Protein AF-A0A966W204-F1 (afdb_monomer_lite)

Structure (mmCIF, N/CA/C/O backbone):
data_AF-A0A966W204-F1
#
_entry.id   AF-A0A966W204-F1
#
loop_
_atom_site.group_PDB
_atom_site.id
_atom_site.type_symbol
_atom_site.label_atom_id
_atom_site.label_alt_id
_atom_site.label_comp_id
_atom_site.label_asym_id
_atom_site.label_entity_id
_atom_site.label_seq_id
_atom_site.pdbx_PDB_ins_code
_atom_site.Cartn_x
_atom_site.Cartn_y
_atom_site.Cartn_z
_atom_site.occupancy
_atom_site.B_iso_or_equiv
_atom_site.auth_seq_id
_atom_site.auth_comp_id
_atom_site.auth_asym_id
_atom_site.auth_atom_id
_atom_site.pdbx_PDB_model_num
ATOM 1 N N . HIS A 1 1 ? 11.188 -9.875 -15.663 1.00 71.12 1 HIS A N 1
ATOM 2 C CA . HIS A 1 1 ? 11.760 -8.602 -16.143 1.00 71.12 1 HIS A CA 1
ATOM 3 C C . HIS A 1 1 ? 13.173 -8.681 -16.731 1.00 71.12 1 HIS A C 1
ATOM 5 O O . HIS A 1 1 ? 13.568 -7.667 -17.273 1.00 71.12 1 HIS A O 1
ATOM 11 N N . GLY A 1 2 ? 13.922 -9.802 -16.714 1.00 87.62 2 GLY A N 1
ATOM 12 C CA . GLY A 1 2 ? 15.165 -9.970 -17.513 1.00 87.62 2 GLY A CA 1
ATOM 13 C C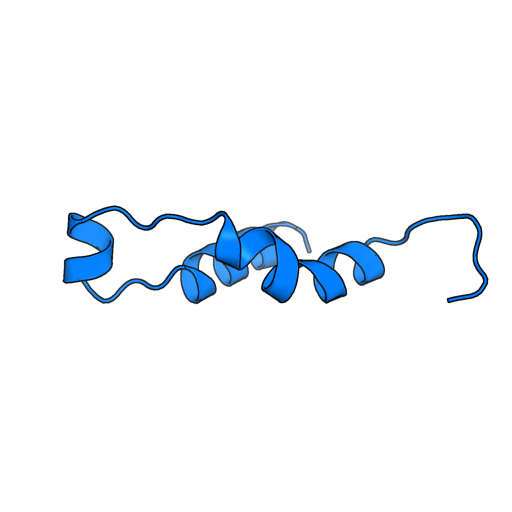 . GLY A 1 2 ? 16.264 -8.903 -17.338 1.00 87.62 2 GLY A C 1
ATOM 14 O O . GLY A 1 2 ? 17.160 -8.822 -18.169 1.00 87.62 2 GLY A O 1
ATOM 15 N N . ARG A 1 3 ? 16.151 -8.070 -16.299 1.00 91.19 3 ARG A N 1
ATOM 16 C CA . ARG A 1 3 ? 17.039 -6.966 -15.939 1.00 91.19 3 ARG A CA 1
ATOM 17 C C . ARG A 1 3 ? 17.774 -7.355 -14.664 1.00 91.19 3 ARG A C 1
ATOM 19 O O . ARG A 1 3 ? 17.168 -7.960 -13.781 1.00 91.19 3 ARG A O 1
ATOM 26 N N . ASP A 1 4 ? 19.016 -6.908 -14.546 1.00 94.75 4 ASP A N 1
ATOM 27 C CA . ASP A 1 4 ? 19.871 -7.156 -13.376 1.00 94.75 4 ASP A CA 1
ATOM 28 C C . ASP A 1 4 ? 19.828 -5.995 -12.362 1.00 94.75 4 ASP A C 1
ATOM 30 O O . ASP A 1 4 ? 20.664 -5.897 -11.466 1.00 94.75 4 ASP A O 1
ATOM 34 N N . PHE A 1 5 ? 18.868 -5.080 -12.519 1.00 90.38 5 PHE A N 1
ATOM 35 C CA . PHE A 1 5 ? 18.687 -3.899 -11.680 1.00 90.38 5 PHE A CA 1
ATOM 36 C C . PHE A 1 5 ? 17.204 -3.649 -11.393 1.00 90.38 5 PHE A C 1
ATOM 38 O O . PHE A 1 5 ? 16.333 -4.056 -12.163 1.00 90.38 5 PHE A O 1
ATOM 45 N N . VAL A 1 6 ? 16.947 -2.958 -10.282 1.00 91.56 6 VAL A N 1
ATOM 46 C CA . VAL A 1 6 ? 15.609 -2.584 -9.807 1.00 91.56 6 VAL A CA 1
ATOM 47 C C . VAL A 1 6 ? 15.299 -1.159 -10.256 1.00 91.56 6 VAL A C 1
ATOM 49 O O . VAL A 1 6 ? 16.165 -0.285 -10.169 1.00 91.56 6 VAL A O 1
ATOM 52 N N . THR A 1 7 ? 14.076 -0.911 -10.720 1.00 91.31 7 THR A N 1
ATOM 53 C CA . THR A 1 7 ? 13.549 0.448 -10.924 1.00 91.31 7 THR A CA 1
ATOM 54 C C . THR A 1 7 ? 12.473 0.776 -9.891 1.00 91.31 7 THR A C 1
ATOM 56 O O . THR A 1 7 ? 11.932 -0.140 -9.270 1.00 91.31 7 THR A O 1
ATOM 59 N N . PRO A 1 8 ? 12.150 2.062 -9.667 1.00 89.81 8 PRO A N 1
ATOM 60 C CA . PRO A 1 8 ? 11.081 2.443 -8.748 1.00 89.81 8 PRO A CA 1
ATOM 61 C C . PRO A 1 8 ? 9.749 1.739 -9.040 1.00 89.81 8 PRO A C 1
ATOM 63 O O . PRO A 1 8 ? 9.070 1.337 -8.103 1.00 89.81 8 PRO A O 1
ATOM 66 N N . GLU A 1 9 ? 9.405 1.510 -10.309 1.00 89.94 9 GLU A N 1
ATOM 67 C CA . GLU A 1 9 ? 8.182 0.798 -10.714 1.00 89.94 9 GLU A CA 1
ATOM 68 C C . GLU A 1 9 ? 8.113 -0.610 -10.119 1.00 89.94 9 GLU A C 1
ATOM 70 O O . GLU A 1 9 ? 7.064 -1.010 -9.630 1.00 89.94 9 GLU A O 1
ATOM 75 N N . ASP A 1 10 ? 9.245 -1.318 -10.049 1.00 90.38 10 ASP A N 1
ATOM 76 C CA . ASP A 1 10 ? 9.299 -2.657 -9.455 1.00 90.38 10 ASP A CA 1
ATOM 77 C C . ASP A 1 10 ? 8.924 -2.628 -7.959 1.00 90.38 10 ASP A C 1
ATOM 79 O O . ASP A 1 10 ? 8.375 -3.593 -7.429 1.00 90.38 10 ASP A O 1
ATOM 83 N N . LEU A 1 11 ? 9.212 -1.519 -7.263 1.00 86.19 11 LEU A N 1
ATOM 84 C CA . LEU A 1 11 ? 8.805 -1.316 -5.873 1.00 86.19 11 LEU A CA 1
ATOM 85 C C . LEU A 1 11 ? 7.308 -1.008 -5.771 1.00 86.19 11 LEU A C 1
ATOM 87 O O . LEU A 1 11 ? 6.650 -1.556 -4.890 1.00 86.19 11 LEU A O 1
ATOM 91 N N . PHE A 1 12 ? 6.778 -0.148 -6.645 1.00 87.81 12 PHE A N 1
ATOM 92 C CA . PHE A 1 12 ? 5.354 0.202 -6.655 1.00 87.81 12 PHE A CA 1
ATOM 93 C C . PHE A 1 12 ? 4.473 -1.010 -6.986 1.00 87.81 12 PHE A C 1
ATOM 95 O O . PHE A 1 12 ? 3.477 -1.226 -6.298 1.00 87.81 12 PHE A O 1
ATOM 102 N N . ASP A 1 13 ? 4.885 -1.843 -7.944 1.00 89.69 13 ASP A N 1
ATOM 103 C CA . ASP A 1 13 ? 4.172 -3.066 -8.334 1.00 89.69 13 ASP A CA 1
ATOM 104 C C . ASP A 1 13 ? 4.092 -4.085 -7.183 1.00 89.69 13 ASP A C 1
ATOM 106 O O . ASP A 1 13 ? 3.095 -4.786 -7.030 1.00 89.69 13 ASP A O 1
ATOM 110 N N . LEU A 1 14 ? 5.126 -4.152 -6.337 1.00 89.50 14 LEU A N 1
ATOM 111 C CA . LEU A 1 14 ? 5.180 -5.058 -5.182 1.00 89.50 14 LEU A CA 1
ATOM 112 C C . LEU A 1 14 ? 4.613 -4.449 -3.893 1.00 89.50 14 LEU A C 1
ATOM 114 O O . LEU A 1 14 ? 4.444 -5.161 -2.898 1.00 89.50 14 LEU A O 1
ATOM 118 N N . ALA A 1 15 ? 4.353 -3.141 -3.869 1.00 89.31 15 ALA A N 1
ATOM 119 C CA . ALA A 1 15 ? 4.006 -2.432 -2.645 1.00 89.31 15 ALA A CA 1
ATOM 120 C C . ALA A 1 15 ? 2.684 -2.930 -2.044 1.00 89.31 15 ALA A C 1
ATOM 122 O O . ALA A 1 15 ? 2.623 -3.165 -0.837 1.00 89.31 15 ALA A O 1
ATOM 123 N N . GLU A 1 16 ? 1.642 -3.124 -2.859 1.00 88.56 16 GLU A N 1
ATOM 124 C CA . GLU A 1 16 ? 0.336 -3.584 -2.366 1.00 88.56 16 GLU A CA 1
ATOM 125 C C . GLU A 1 16 ? 0.436 -4.993 -1.773 1.00 88.56 16 GLU A C 1
ATOM 127 O O . GLU A 1 16 ? 0.043 -5.200 -0.627 1.00 88.56 16 GLU A O 1
ATOM 132 N N . ASP A 1 17 ? 1.062 -5.933 -2.477 1.00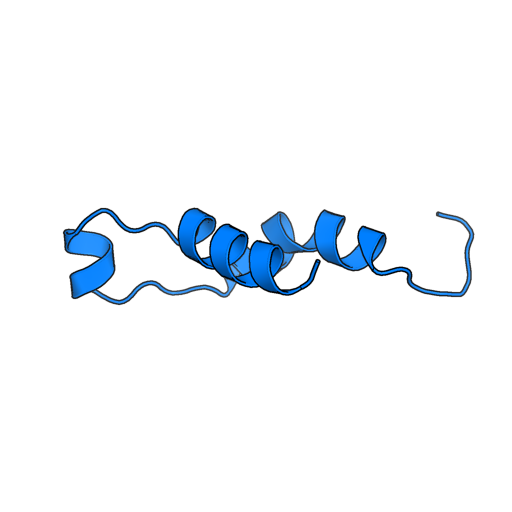 89.06 17 ASP A N 1
ATOM 133 C CA . ASP A 1 17 ? 1.144 -7.319 -2.016 1.00 89.06 17 ASP A CA 1
ATOM 134 C C . ASP A 1 17 ? 2.046 -7.484 -0.785 1.00 89.06 17 ASP A C 1
ATOM 136 O O . ASP A 1 17 ? 1.695 -8.228 0.128 1.00 89.06 17 ASP A O 1
ATOM 140 N N . VAL A 1 18 ? 3.191 -6.792 -0.722 1.00 91.75 18 VAL A N 1
ATOM 141 C CA . VAL A 1 18 ? 4.216 -7.015 0.318 1.00 91.75 18 VAL A CA 1
ATOM 142 C C . VAL A 1 18 ? 4.070 -6.074 1.515 1.00 91.75 18 VAL A C 1
ATOM 144 O O . VAL A 1 18 ? 4.341 -6.446 2.660 1.00 91.75 18 VAL A O 1
ATOM 147 N N . VAL A 1 19 ? 3.687 -4.819 1.290 1.00 89.50 19 VAL A N 1
ATOM 148 C CA . VAL A 1 19 ? 3.656 -3.822 2.369 1.00 89.50 19 VAL A CA 1
ATOM 149 C C . VAL A 1 19 ? 2.321 -3.871 3.101 1.00 89.50 19 VAL A C 1
ATOM 151 O O . VAL A 1 19 ? 2.302 -3.739 4.326 1.00 89.50 19 VAL A O 1
ATOM 154 N N . LEU A 1 20 ? 1.212 -4.147 2.406 1.00 91.94 20 LEU A N 1
ATOM 155 C CA . LEU A 1 20 ? -0.117 -4.151 3.021 1.00 91.94 20 LEU A CA 1
ATOM 156 C C . LEU A 1 20 ? -0.236 -5.190 4.142 1.00 91.94 20 LEU A C 1
ATOM 158 O O . LEU A 1 20 ? -0.771 -4.883 5.206 1.00 91.94 20 LEU A O 1
ATOM 162 N N . HIS A 1 21 ? 0.351 -6.379 3.966 1.00 91.38 21 HIS A N 1
ATOM 163 C CA . HIS A 1 21 ? 0.372 -7.411 5.006 1.00 91.38 21 HIS A CA 1
ATOM 164 C C . HIS A 1 21 ? 1.248 -7.038 6.224 1.00 91.38 21 HIS A C 1
ATOM 166 O O . HIS A 1 21 ? 1.257 -7.758 7.224 1.00 91.38 21 HIS A O 1
ATOM 172 N N . ARG A 1 22 ? 2.029 -5.949 6.147 1.00 93.88 22 ARG A N 1
ATOM 173 C CA . ARG A 1 22 ? 2.865 -5.413 7.239 1.00 93.88 22 ARG A CA 1
ATOM 174 C C . ARG A 1 22 ? 2.302 -4.141 7.866 1.00 93.88 22 ARG A C 1
ATOM 176 O O . ARG A 1 22 ? 2.845 -3.682 8.869 1.00 93.88 22 ARG A O 1
ATOM 183 N N . ILE A 1 23 ? 1.235 -3.573 7.313 1.00 92.50 23 ILE A N 1
ATOM 184 C CA . ILE A 1 23 ? 0.609 -2.374 7.862 1.00 92.50 23 ILE A CA 1
ATOM 185 C C . ILE A 1 23 ? -0.444 -2.788 8.884 1.00 92.50 23 ILE A C 1
ATOM 187 O O . ILE A 1 23 ? -1.419 -3.468 8.571 1.00 92.50 23 ILE A O 1
ATOM 191 N N . ARG A 1 24 ? -0.270 -2.318 10.121 1.00 94.81 24 ARG A N 1
ATOM 192 C CA . ARG A 1 24 ? -1.284 -2.425 11.168 1.00 94.81 24 ARG A CA 1
ATOM 193 C C . ARG A 1 24 ? -1.830 -1.043 11.488 1.00 94.81 24 ARG A C 1
ATOM 195 O O . ARG A 1 24 ? -1.110 -0.188 11.992 1.00 94.81 24 ARG A O 1
ATOM 202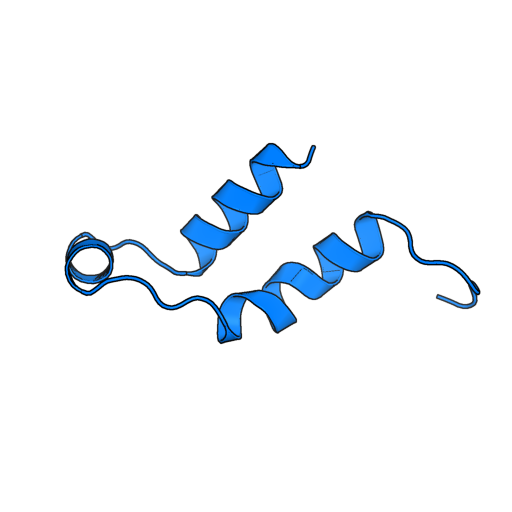 N N . VAL A 1 25 ? -3.114 -0.851 11.211 1.00 95.88 25 VAL A N 1
ATOM 203 C CA . VAL A 1 25 ? -3.841 0.364 11.585 1.00 95.88 25 VAL A CA 1
ATOM 204 C C . VAL A 1 25 ? -4.090 0.347 13.098 1.00 95.88 25 VAL A C 1
ATOM 206 O O . VAL A 1 25 ? -4.327 -0.720 13.676 1.00 95.88 25 VAL A O 1
ATOM 209 N N . SER A 1 26 ? -4.005 1.511 13.754 1.00 97.06 26 SER A N 1
ATOM 210 C CA . SER A 1 26 ? -4.355 1.618 15.176 1.00 97.06 26 SER A CA 1
ATOM 211 C C . SER A 1 26 ? -5.842 1.326 15.391 1.00 97.06 26 SER A C 1
ATOM 213 O O . SER A 1 26 ? -6.641 1.359 14.452 1.00 97.06 26 SER A O 1
ATOM 215 N N . TYR A 1 27 ? -6.226 1.045 16.635 1.00 96.38 27 TYR A N 1
ATOM 216 C CA . TYR A 1 27 ? -7.624 0.778 16.959 1.00 96.38 27 TYR A CA 1
ATOM 217 C C . TYR A 1 27 ? -8.518 1.980 16.626 1.00 96.38 27 TYR A C 1
ATOM 219 O O . TYR A 1 27 ? -9.548 1.827 15.979 1.00 96.38 27 TYR A O 1
ATOM 227 N N . GLU A 1 28 ? -8.085 3.181 17.004 1.00 97.88 28 GLU A N 1
ATOM 228 C CA . GLU A 1 28 ? -8.806 4.437 16.789 1.00 97.88 28 GLU A CA 1
ATOM 229 C C . GLU A 1 28 ? -8.980 4.716 15.297 1.00 97.88 28 GLU A C 1
ATOM 231 O O . GLU A 1 28 ? -10.074 5.048 14.845 1.00 97.88 28 GLU A O 1
ATOM 236 N N . ALA A 1 29 ? -7.914 4.529 14.516 1.00 97.00 29 ALA A N 1
ATOM 237 C CA . ALA A 1 29 ? -7.955 4.750 13.080 1.00 97.00 29 ALA A CA 1
ATOM 238 C C . ALA A 1 29 ? -8.836 3.707 12.374 1.00 97.00 29 ALA A C 1
ATOM 240 O O . ALA A 1 29 ? -9.629 4.063 11.504 1.00 97.00 29 ALA A O 1
ATOM 241 N N . SER A 1 30 ? -8.774 2.439 12.788 1.00 96.06 30 SER A N 1
ATOM 242 C CA . SER A 1 30 ? -9.656 1.398 12.255 1.00 96.06 30 SER A CA 1
ATOM 243 C C . SER A 1 30 ? -11.122 1.657 12.616 1.00 96.06 30 SER A C 1
ATOM 245 O O . SER A 1 30 ? -11.987 1.487 11.759 1.00 96.06 30 SER A O 1
ATOM 247 N N . ALA A 1 31 ? -11.409 2.122 13.837 1.00 97.44 31 ALA A N 1
ATOM 248 C CA . ALA A 1 31 ? -12.753 2.509 14.269 1.00 97.44 31 ALA A CA 1
ATOM 249 C C . ALA A 1 31 ? -13.297 3.720 13.489 1.00 97.44 31 ALA A C 1
ATOM 251 O O . ALA A 1 31 ? -14.498 3.804 13.246 1.00 97.44 31 ALA A O 1
ATOM 252 N N . ALA A 1 32 ? -12.416 4.620 13.046 1.00 97.31 32 ALA A N 1
ATOM 253 C CA . ALA A 1 32 ? -12.746 5.730 12.152 1.00 97.31 32 ALA A CA 1
ATOM 254 C C . ALA A 1 32 ? -12.884 5.317 10.669 1.00 97.31 32 ALA A C 1
ATOM 256 O O . ALA A 1 32 ? -13.151 6.165 9.820 1.00 97.31 32 ALA A O 1
ATOM 257 N N . GLY A 1 33 ? -12.717 4.030 10.343 1.00 96.44 33 GLY A N 1
ATOM 258 C CA . GLY A 1 33 ? -12.859 3.503 8.984 1.00 96.44 33 GLY A CA 1
ATOM 259 C C . GLY A 1 33 ? -11.595 3.592 8.125 1.00 96.44 33 GLY A C 1
ATOM 260 O O . GLY A 1 33 ? -11.668 3.334 6.924 1.00 96.44 33 GLY A O 1
ATOM 261 N N . HIS A 1 34 ? -10.438 3.926 8.704 1.00 96.88 34 HIS A N 1
ATOM 262 C CA . HIS A 1 34 ? -9.177 3.896 7.969 1.00 96.88 34 HIS A CA 1
ATOM 263 C C . HIS A 1 34 ? -8.728 2.461 7.687 1.00 96.88 34 HIS A C 1
ATOM 265 O O . HIS A 1 34 ? -8.781 1.576 8.544 1.00 96.88 34 HIS A O 1
ATOM 271 N N . THR A 1 35 ? -8.220 2.252 6.477 1.00 96.38 35 THR A N 1
ATOM 272 C CA . THR A 1 35 ? -7.718 0.963 5.999 1.00 96.38 35 THR A CA 1
ATOM 273 C C . THR A 1 35 ? -6.209 1.011 5.773 1.00 96.38 35 THR A C 1
ATOM 275 O O . THR A 1 35 ? -5.643 2.060 5.463 1.00 96.38 35 THR A O 1
ATOM 278 N N . GLY A 1 36 ? -5.543 -0.144 5.874 1.00 95.19 36 GLY A N 1
ATOM 279 C CA . GLY A 1 36 ? -4.116 -0.246 5.551 1.00 95.19 36 GLY A CA 1
ATOM 280 C C . GLY A 1 36 ? -3.807 0.161 4.106 1.00 95.19 36 GLY A C 1
ATOM 281 O O . GLY A 1 36 ? -2.750 0.728 3.850 1.00 95.19 36 GLY A O 1
ATOM 282 N N . LYS A 1 37 ? -4.762 -0.044 3.186 1.00 94.94 37 LYS A N 1
ATOM 283 C CA . LYS A 1 37 ? -4.655 0.364 1.781 1.00 94.94 37 LYS A CA 1
ATOM 284 C C . LYS A 1 37 ? -4.573 1.882 1.641 1.00 94.94 37 LYS A C 1
ATOM 286 O O . LYS A 1 37 ? -3.648 2.370 1.011 1.00 94.94 37 LYS A O 1
ATOM 291 N N . GLN A 1 38 ? -5.462 2.621 2.305 1.00 95.50 38 GLN A N 1
ATOM 292 C CA . GLN A 1 38 ? -5.428 4.091 2.300 1.00 95.50 38 GLN A CA 1
ATOM 293 C C . GLN A 1 38 ? -4.122 4.643 2.887 1.00 95.50 38 GLN A C 1
ATOM 295 O O . GLN A 1 38 ? -3.598 5.645 2.409 1.00 95.50 38 GLN A O 1
ATOM 300 N N . VAL A 1 39 ? -3.579 3.988 3.920 1.00 94.44 39 VAL A N 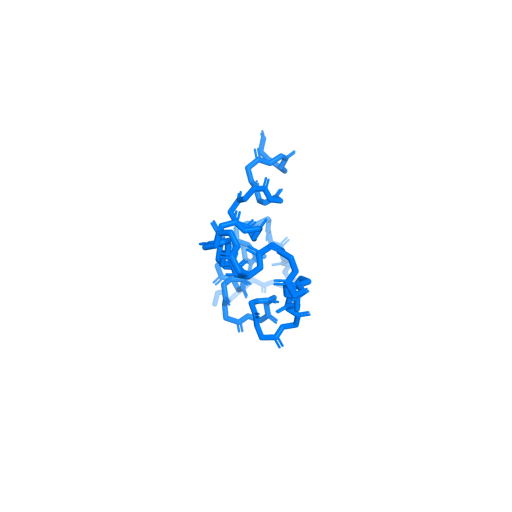1
ATOM 301 C CA . VAL A 1 39 ? -2.274 4.359 4.490 1.00 94.44 39 VAL A CA 1
ATOM 302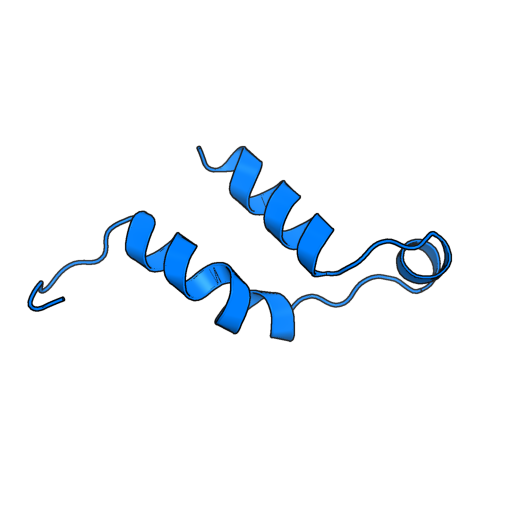 C C . VAL A 1 39 ? -1.155 4.126 3.476 1.00 94.44 39 VAL A C 1
ATOM 304 O O . VAL A 1 39 ? -0.319 5.005 3.280 1.00 94.44 39 VAL A O 1
ATOM 307 N N . LEU A 1 40 ? -1.150 2.964 2.817 1.00 93.50 40 LEU A N 1
ATOM 308 C CA . LEU A 1 40 ? -0.164 2.635 1.792 1.00 93.50 40 LEU A CA 1
ATOM 309 C C . LEU A 1 40 ? -0.225 3.613 0.614 1.00 93.50 40 LEU A C 1
ATOM 311 O O . LEU A 1 40 ? 0.803 4.163 0.237 1.00 93.50 40 LEU A O 1
ATOM 315 N N . GLU A 1 41 ? -1.418 3.880 0.082 1.00 92.69 41 GLU A N 1
ATOM 316 C CA . GLU A 1 41 ? -1.644 4.859 -0.989 1.00 92.69 41 GLU A CA 1
ATOM 317 C C . GLU A 1 41 ? -1.114 6.245 -0.599 1.00 92.69 41 GLU A C 1
ATOM 319 O O . GLU A 1 41 ? -0.421 6.885 -1.388 1.00 92.69 41 GLU A O 1
ATOM 324 N N . GLY A 1 42 ? -1.359 6.678 0.644 1.00 93.44 42 GLY A N 1
ATOM 325 C CA . GLY A 1 42 ? -0.820 7.928 1.175 1.00 93.44 42 GLY A CA 1
ATOM 326 C C . GLY A 1 42 ? 0.710 7.964 1.161 1.00 93.44 42 GLY A C 1
ATOM 327 O O . GLY A 1 42 ? 1.289 8.929 0.669 1.00 93.44 42 GLY A O 1
ATOM 328 N N . ILE A 1 43 ? 1.373 6.903 1.628 1.00 91.12 43 ILE A N 1
ATOM 329 C CA . ILE A 1 43 ? 2.843 6.801 1.613 1.00 91.12 43 ILE A CA 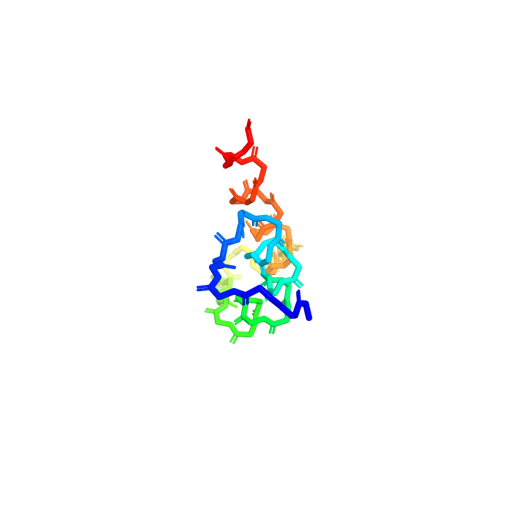1
ATOM 330 C C . ILE A 1 43 ? 3.370 6.851 0.176 1.00 91.12 43 ILE A C 1
ATOM 332 O O . ILE A 1 43 ? 4.245 7.660 -0.127 1.00 91.12 43 ILE A O 1
ATOM 336 N N . LEU A 1 44 ? 2.817 6.031 -0.720 1.00 90.31 44 LEU A N 1
ATOM 337 C CA . LEU A 1 44 ? 3.254 5.960 -2.116 1.00 90.31 44 LEU A CA 1
ATOM 338 C C . LEU A 1 44 ? 3.044 7.286 -2.858 1.00 90.31 44 LEU A C 1
ATOM 340 O O . LEU A 1 44 ? 3.899 7.673 -3.647 1.00 90.31 44 LEU A O 1
ATOM 344 N N . SER A 1 45 ? 1.971 8.025 -2.553 1.00 90.06 45 SER A N 1
ATOM 345 C CA . SER A 1 45 ? 1.701 9.334 -3.165 1.00 90.06 45 SER A CA 1
ATOM 346 C C . SER A 1 45 ? 2.747 10.405 -2.834 1.00 90.06 45 SER A C 1
ATOM 348 O O . SER A 1 45 ? 2.862 11.381 -3.565 1.00 90.06 45 SER A O 1
ATOM 350 N N . THR A 1 46 ? 3.519 10.228 -1.754 1.00 87.88 46 THR A N 1
ATOM 351 C CA . THR A 1 46 ? 4.602 11.152 -1.364 1.00 87.88 46 THR A CA 1
ATOM 352 C C . THR A 1 46 ? 5.955 10.828 -1.996 1.00 87.88 46 THR A C 1
ATOM 354 O O . THR A 1 46 ? 6.897 11.601 -1.837 1.00 87.88 46 THR A O 1
ATOM 357 N N . LEU A 1 47 ? 6.073 9.680 -2.670 1.00 81.81 47 LEU A N 1
ATOM 358 C CA . LEU A 1 47 ? 7.318 9.198 -3.276 1.00 81.81 47 LEU A CA 1
ATOM 359 C C . LEU A 1 47 ? 7.433 9.524 -4.777 1.00 81.81 47 LEU A C 1
ATOM 361 O O . LEU A 1 47 ? 8.473 9.226 -5.366 1.00 81.81 47 LEU A O 1
ATOM 365 N N . GLY A 1 48 ? 6.392 10.110 -5.378 1.00 64.88 48 GLY A N 1
ATOM 366 C CA . GLY A 1 48 ? 6.381 10.647 -6.748 1.00 64.88 48 GLY A CA 1
ATOM 367 C C . GLY A 1 48 ? 6.513 12.163 -6.772 1.00 64.88 48 GLY A C 1
ATOM 368 O O . GLY A 1 48 ? 7.031 12.672 -7.790 1.00 64.88 48 GLY A O 1
#

Foldseek 3Di:
DPDPDDDVVNCVVCQCVPVQVVDDDDPVCVVVVDHSVVVSVVVVVVVD

pLDDT: mean 91.34, std 6.0, range [64.88, 97.88]

Sequence (48 aa):
HGRDFVTPEDLFDLAEDVVLHRIRVSYEASAAGHTGKQVLEGILSTLG

Radius of gyration: 13.44 Å; chains: 1; bounding box: 33×21×34 Å

Secondary structure (DSSP, 8-state):
---SS--HHHHHHHHHHHHGGG----HHHHHTT--HHHHHHHHHHT--